Protein AF-A0A327ZGB9-F1 (afdb_monomer)

Solvent-accessible surface area (backbone atoms only — not comparable to full-atom values): 10366 Å² total; per-residue (Å²): 132,86,84,88,90,82,84,84,87,90,87,82,91,81,79,93,82,90,81,76,71,79,65,58,65,61,72,64,70,71,72,75,80,54,81,46,88,54,50,69,71,34,44,54,49,43,30,50,55,48,36,54,41,55,39,53,70,46,38,45,90,83,40,74,88,51,45,49,46,33,51,24,58,46,67,54,38,55,33,60,75,89,53,89,47,53,88,64,44,49,30,41,31,29,42,33,36,35,33,45,40,95,46,99,67,75,52,76,47,80,46,53,32,40,32,32,66,52,92,76,54,47,77,48,64,56,49,74,77,92,41,26,65,66,31,40,68,70,70,37,60,77,80,48,47,64,66,61,73,62,69,73,58,64,69,62,47,52,51,46,26,55,52,36,44,64,49,62,75,75,109

Mean predicted aligned error: 11.22 Å

Nearest PDB structures (foldseek):
  6w3g-assembly1_A  TM=4.105E-01  e=5.791E+00  synthetic construct
  3e99-assembly1_A  TM=4.217E-01  e=8.299E+00  Burkholderia mallei ATCC 23344
  8j1c-assembly1_B  TM=2.341E-01  e=7.816E+00  Pseudomonas veronii

Radius of gyration: 26.42 Å; Cα contac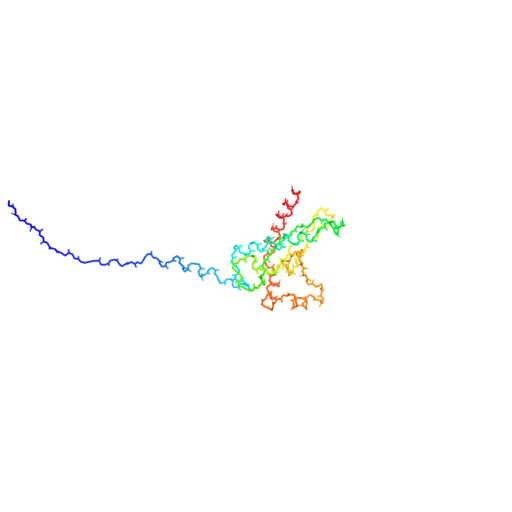ts (8 Å, |Δi|>4): 237; chains: 1; bounding box: 55×78×75 Å

Structure (mmCIF, N/CA/C/O backbone):
data_AF-A0A327ZGB9-F1
#
_entry.id   AF-A0A327ZGB9-F1
#
loop_
_atom_site.group_PDB
_atom_site.id
_atom_site.type_symbol
_atom_site.label_atom_id
_atom_site.label_alt_id
_atom_site.label_comp_id
_atom_site.label_asym_id
_atom_site.label_entity_id
_atom_site.label_seq_id
_atom_site.pdbx_PDB_ins_code
_atom_site.Cartn_x
_atom_site.Cartn_y
_atom_site.Cartn_z
_atom_site.occupancy
_atom_site.B_iso_or_equiv
_atom_site.auth_seq_id
_atom_site.auth_comp_id
_atom_site.auth_asym_id
_atom_site.auth_atom_id
_atom_site.pdbx_PDB_model_num
ATOM 1 N N . MET A 1 1 ? -26.006 64.802 57.596 1.00 39.91 1 MET A N 1
ATOM 2 C CA . MET A 1 1 ? -27.380 64.335 57.286 1.00 39.91 1 MET A CA 1
ATOM 3 C C . MET A 1 1 ? -27.403 64.030 55.789 1.00 39.91 1 MET A C 1
ATOM 5 O O . MET A 1 1 ? -26.919 64.863 55.043 1.00 39.91 1 MET A O 1
ATOM 9 N N . VAL A 1 2 ? -27.584 62.776 55.346 1.00 42.66 2 VAL A N 1
ATOM 10 C CA . VAL A 1 2 ? -28.893 62.148 55.013 1.00 42.66 2 VAL A CA 1
ATOM 11 C C . VAL A 1 2 ? -29.666 63.055 54.036 1.00 42.66 2 VAL A C 1
ATOM 13 O O . VAL A 1 2 ? -29.973 64.177 54.406 1.00 42.66 2 VAL A O 1
ATOM 16 N N . VAL A 1 3 ? -29.916 62.672 52.775 1.00 46.88 3 VAL A N 1
ATOM 17 C CA . VAL A 1 3 ? -30.801 61.557 52.360 1.00 46.88 3 VAL A CA 1
ATOM 18 C C . VAL A 1 3 ? -30.200 60.654 51.262 1.00 46.88 3 VAL A C 1
ATOM 20 O O . VAL A 1 3 ? -29.576 61.120 50.316 1.00 46.88 3 VAL A O 1
ATOM 23 N N . ARG A 1 4 ? -30.454 59.338 51.360 1.00 50.31 4 ARG A N 1
ATOM 24 C CA . ARG A 1 4 ? -30.204 58.342 50.299 1.00 50.31 4 ARG A CA 1
ATOM 25 C C . ARG A 1 4 ? -31.297 58.406 49.221 1.00 50.31 4 ARG A C 1
ATOM 27 O O . ARG A 1 4 ? -32.432 58.033 49.507 1.00 50.31 4 ARG A O 1
ATOM 34 N N . GLY A 1 5 ? -30.947 58.752 47.983 1.00 47.97 5 GLY A N 1
ATOM 35 C CA . GLY A 1 5 ? -31.789 58.503 46.806 1.00 47.97 5 GLY A CA 1
ATOM 36 C C . GLY A 1 5 ? -31.564 57.086 46.272 1.00 47.97 5 GLY A C 1
ATOM 37 O O . GLY A 1 5 ? -30.485 56.772 45.782 1.00 47.97 5 GLY A O 1
ATOM 38 N N . ARG A 1 6 ? -32.557 56.201 46.401 1.00 52.59 6 ARG A N 1
ATOM 39 C CA . ARG A 1 6 ? -32.478 54.784 46.008 1.00 52.59 6 ARG A CA 1
ATOM 40 C C . ARG A 1 6 ? -33.801 54.408 45.340 1.00 52.59 6 ARG A C 1
ATOM 42 O O . ARG A 1 6 ? -34.809 54.519 46.029 1.00 52.59 6 ARG A O 1
ATOM 49 N N . ARG A 1 7 ? -33.758 53.881 44.102 1.00 51.66 7 ARG A N 1
ATOM 50 C CA . ARG A 1 7 ? -34.586 52.777 43.538 1.00 51.66 7 ARG A CA 1
ATOM 51 C C . ARG A 1 7 ? -35.147 52.981 42.115 1.00 51.66 7 ARG A C 1
ATOM 53 O O . ARG A 1 7 ? -35.997 53.832 41.911 1.00 51.66 7 ARG A O 1
ATOM 60 N N . TRP A 1 8 ? -34.806 51.989 41.277 1.00 46.88 8 TRP A N 1
ATOM 61 C CA . TRP A 1 8 ? -35.598 51.386 40.184 1.00 46.88 8 TRP A CA 1
ATOM 62 C C . TRP A 1 8 ? -35.740 52.261 38.920 1.00 46.88 8 TRP A C 1
ATOM 64 O O . TRP A 1 8 ? -35.732 53.478 38.999 1.00 46.88 8 TRP A O 1
ATOM 74 N N . TRP A 1 9 ? -35.836 51.726 37.704 1.00 46.97 9 TRP A N 1
ATOM 75 C CA . TRP A 1 9 ? -35.915 50.327 37.241 1.00 46.97 9 TRP A CA 1
ATOM 76 C C . TRP A 1 9 ? -34.600 49.974 36.476 1.00 46.97 9 TRP A C 1
ATOM 78 O O . TRP A 1 9 ? -33.620 50.690 36.650 1.00 46.97 9 TRP A O 1
ATOM 88 N N . ALA A 1 10 ? -34.411 48.901 35.697 1.00 51.94 10 ALA A N 1
ATOM 89 C CA . ALA A 1 10 ? -35.298 47.827 35.240 1.00 51.94 10 ALA A CA 1
ATOM 90 C C . ALA A 1 10 ? -34.535 46.482 35.085 1.00 51.94 10 ALA A C 1
ATOM 92 O O . ALA A 1 10 ? -33.523 46.252 35.743 1.00 51.94 10 ALA A O 1
ATOM 93 N N . ALA A 1 11 ? -35.061 45.591 34.242 1.00 50.88 11 ALA A N 1
ATOM 94 C CA . ALA A 1 11 ? -34.594 44.250 33.910 1.00 50.88 11 ALA A CA 1
ATOM 95 C C . ALA A 1 11 ? -34.104 44.168 32.449 1.00 50.88 11 ALA A C 1
ATOM 97 O O . ALA A 1 11 ? -34.599 44.895 31.590 1.00 50.88 11 ALA A O 1
ATOM 98 N N . GLY A 1 12 ? -33.188 43.241 32.161 1.00 51.09 12 GLY A N 1
ATOM 99 C CA . GLY A 1 12 ? -32.707 42.954 30.807 1.00 51.09 12 GLY A CA 1
ATOM 100 C C . GLY A 1 12 ? -31.908 41.654 30.779 1.00 51.09 12 GLY A C 1
ATOM 101 O O . GLY A 1 12 ? -30.704 41.660 31.014 1.00 51.09 12 GLY A O 1
ATOM 102 N N . ALA A 1 13 ? -32.587 40.529 30.549 1.00 53.12 13 ALA A N 1
ATOM 103 C CA . ALA A 1 13 ? -31.937 39.226 30.451 1.00 53.12 13 ALA A CA 1
ATOM 104 C C . ALA A 1 13 ? -31.219 39.088 29.098 1.00 53.12 13 ALA A C 1
ATOM 106 O O . ALA A 1 13 ? -31.865 39.118 28.054 1.00 53.12 13 ALA A O 1
ATOM 107 N N . ALA A 1 14 ? -29.901 38.886 29.122 1.00 51.56 14 ALA A N 1
ATOM 108 C CA . ALA A 1 14 ? -29.126 38.448 27.963 1.00 51.56 14 ALA A CA 1
ATOM 109 C C . ALA A 1 14 ? -28.734 36.980 28.181 1.00 51.56 14 ALA A C 1
ATOM 111 O O . ALA A 1 14 ? -27.871 36.671 29.002 1.00 51.56 14 ALA A O 1
ATOM 112 N N . ALA A 1 15 ? -29.441 36.072 27.507 1.00 49.03 15 ALA A N 1
ATOM 113 C CA . ALA A 1 15 ? -29.266 34.635 27.677 1.00 49.03 15 ALA A CA 1
ATOM 114 C C . ALA A 1 15 ? -27.959 34.122 27.045 1.00 49.03 15 ALA A C 1
ATOM 116 O O . ALA A 1 15 ? -27.497 34.614 26.017 1.00 49.03 15 ALA A O 1
ATOM 117 N N . VAL A 1 16 ? -27.393 33.088 27.666 1.00 51.97 16 VAL A N 1
ATOM 118 C CA . VAL A 1 16 ? -26.163 32.405 27.247 1.00 51.97 16 VAL A CA 1
ATOM 119 C C . VAL A 1 16 ? -26.392 31.629 25.944 1.00 51.97 16 VAL A C 1
ATOM 121 O O . VAL A 1 16 ? -26.998 30.563 25.979 1.00 51.97 16 VAL A O 1
ATOM 124 N N . VAL A 1 17 ? -25.863 32.113 24.812 1.00 50.50 17 VAL A N 1
ATOM 125 C CA . VAL A 1 17 ? -25.741 31.329 23.560 1.00 50.50 17 VAL A CA 1
ATOM 126 C C . VAL A 1 17 ? -24.446 31.682 22.805 1.00 50.50 17 VAL A C 1
ATOM 128 O O . VAL A 1 17 ? -24.473 32.264 21.726 1.00 50.50 17 VAL A O 1
ATOM 131 N N . VAL A 1 18 ? -23.282 31.319 23.359 1.00 47.41 18 VAL A N 1
ATOM 132 C CA . VAL A 1 18 ? -21.981 31.390 22.650 1.00 47.41 18 VAL A CA 1
ATOM 133 C C . VAL A 1 18 ? -21.199 30.084 22.849 1.00 47.41 18 VAL A C 1
ATOM 135 O O . VAL A 1 18 ? -20.113 30.065 23.416 1.00 47.41 18 VAL A O 1
ATOM 138 N N . ALA A 1 19 ? -21.797 28.962 22.434 1.00 46.03 19 ALA A N 1
ATOM 139 C CA . ALA A 1 19 ? -21.162 27.634 22.487 1.00 46.03 19 ALA A CA 1
ATOM 140 C C . ALA A 1 19 ? -21.671 26.625 21.427 1.00 46.03 19 ALA A C 1
ATOM 142 O O . ALA A 1 19 ? -21.284 25.463 21.459 1.00 46.03 19 ALA A O 1
ATOM 143 N N . GLY A 1 20 ? -22.556 27.028 20.501 1.00 42.62 20 GLY A N 1
ATOM 144 C CA . GLY A 1 20 ? -23.307 26.081 19.654 1.00 42.62 20 GLY A CA 1
ATOM 145 C C . GLY A 1 20 ? -22.804 25.859 18.220 1.00 42.62 20 GLY A C 1
ATOM 146 O O . GLY A 1 20 ? -23.201 24.885 17.593 1.00 42.62 20 GLY A O 1
ATOM 147 N N . VAL A 1 21 ? -21.963 26.744 17.670 1.00 46.53 21 VAL A N 1
ATOM 148 C CA . VAL A 1 21 ? -21.708 26.778 16.209 1.00 46.53 21 VAL A CA 1
ATOM 149 C C . VAL A 1 21 ? -20.465 25.979 15.783 1.00 46.53 21 VAL A C 1
ATOM 151 O O . VAL A 1 21 ? -20.412 25.484 14.662 1.00 46.53 21 VAL A O 1
ATOM 154 N N . ALA A 1 22 ? -19.490 25.777 16.675 1.00 46.94 22 ALA A N 1
ATOM 155 C CA . ALA A 1 22 ? -18.226 25.110 16.331 1.00 46.94 22 ALA A CA 1
ATOM 156 C C . ALA A 1 22 ? -18.351 23.592 16.071 1.00 46.94 22 ALA A C 1
ATOM 158 O O . ALA A 1 22 ? -17.509 23.023 15.386 1.00 46.94 22 ALA A O 1
ATOM 159 N N . VAL A 1 23 ? -19.394 22.931 16.589 1.00 47.84 23 VAL A N 1
ATOM 160 C CA . VAL A 1 23 ? -19.543 21.463 16.497 1.00 47.84 23 VAL A CA 1
ATOM 161 C C . VAL A 1 23 ? -20.171 21.019 15.166 1.00 47.84 23 VAL A C 1
ATOM 163 O O . VAL A 1 23 ? -19.858 19.946 14.659 1.00 47.84 23 VAL A O 1
ATOM 166 N N . VAL A 1 24 ? -21.018 21.852 14.548 1.00 45.47 24 VAL A N 1
ATOM 167 C CA . VAL A 1 24 ? -21.760 21.478 13.325 1.00 45.47 24 VAL A CA 1
ATOM 168 C C . VAL A 1 24 ? -20.865 21.465 12.077 1.00 45.47 24 VAL A C 1
ATOM 170 O O . VAL A 1 24 ? -21.109 20.683 11.161 1.00 45.47 24 VAL A O 1
ATOM 173 N N . ALA A 1 25 ? -19.795 22.266 12.049 1.00 44.56 25 ALA A N 1
ATOM 174 C CA . ALA A 1 25 ? -18.859 22.304 10.921 1.00 44.56 25 ALA A CA 1
ATOM 175 C C . ALA A 1 25 ? -18.091 20.980 10.726 1.00 44.56 25 ALA A C 1
ATOM 177 O O . ALA A 1 25 ? -17.790 20.609 9.595 1.00 44.56 25 ALA A O 1
ATOM 178 N N . VAL A 1 26 ? -17.825 20.237 11.807 1.00 49.28 26 VAL A N 1
ATOM 179 C CA . VAL A 1 26 ? -17.123 18.941 11.745 1.00 49.28 26 VAL A CA 1
ATOM 180 C C . VAL A 1 26 ? -18.040 17.836 11.202 1.00 49.28 26 VAL A C 1
ATOM 182 O O . VAL A 1 26 ? -17.589 16.970 10.462 1.00 49.28 26 VAL A O 1
ATOM 185 N N . ALA A 1 27 ? -19.346 17.905 11.485 1.00 46.66 27 ALA A N 1
ATOM 186 C CA . ALA A 1 27 ? -20.337 16.903 11.074 1.00 46.66 27 ALA A CA 1
ATOM 187 C C . ALA A 1 27 ? -20.765 16.978 9.589 1.00 46.66 27 ALA A C 1
ATOM 189 O O . ALA A 1 27 ? -21.553 16.148 9.135 1.00 46.66 27 ALA A O 1
ATOM 190 N N . LEU A 1 28 ? -20.295 17.981 8.837 1.00 45.81 28 LEU A N 1
ATOM 191 C CA . LEU A 1 28 ? -20.573 18.129 7.401 1.00 45.81 28 LEU A CA 1
ATOM 192 C C . LEU A 1 28 ? -19.369 17.792 6.508 1.00 45.81 28 LEU A C 1
ATOM 194 O O . LEU A 1 28 ? -19.561 17.581 5.313 1.00 45.81 28 LEU A O 1
ATOM 198 N N . ALA A 1 29 ? -18.165 17.676 7.076 1.00 47.69 29 ALA A N 1
ATOM 199 C CA . ALA A 1 29 ? -16.982 17.174 6.371 1.00 47.69 29 ALA A CA 1
ATOM 200 C C . ALA A 1 29 ? -16.977 15.635 6.234 1.00 47.69 29 ALA A C 1
ATOM 202 O O . ALA A 1 29 ? -16.308 15.093 5.363 1.00 47.69 29 ALA A O 1
ATOM 203 N N . SER A 1 30 ? -17.765 14.929 7.049 1.00 48.81 30 SER A N 1
ATOM 204 C CA . SER A 1 30 ? -17.879 13.463 7.100 1.00 48.81 30 SER A CA 1
ATOM 205 C C . SER A 1 30 ? -18.937 12.875 6.147 1.00 48.81 30 SER A C 1
ATOM 207 O O . SER A 1 30 ? -19.514 11.828 6.417 1.00 48.81 30 SER A O 1
ATOM 209 N N . ARG A 1 31 ? -19.231 13.549 5.024 1.00 44.12 31 ARG A N 1
ATOM 210 C CA . ARG A 1 31 ? -20.157 13.050 3.980 1.00 44.12 31 ARG A CA 1
ATOM 211 C C . ARG A 1 31 ? -19.477 12.524 2.712 1.00 44.12 31 ARG A C 1
ATOM 213 O O . ARG A 1 31 ? -20.166 12.201 1.751 1.00 44.12 31 ARG A O 1
ATOM 220 N N . GLY A 1 32 ? -18.154 12.383 2.731 1.00 40.78 32 GLY A N 1
ATOM 221 C CA . GLY A 1 32 ? -17.425 11.507 1.814 1.00 40.78 32 GLY A CA 1
ATOM 222 C C . GLY A 1 32 ? -17.301 10.115 2.427 1.00 40.78 32 GLY A C 1
ATOM 223 O O . GL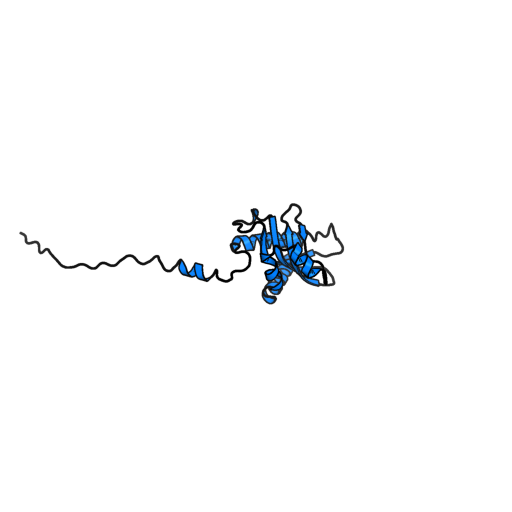Y A 1 32 ? -16.222 9.764 2.888 1.00 40.78 32 GLY A O 1
ATOM 224 N N . GLY A 1 33 ? -18.413 9.373 2.493 1.00 37.56 33 GLY A N 1
ATOM 225 C CA . GLY A 1 33 ? -18.486 8.037 3.098 1.00 37.56 33 GLY A CA 1
ATOM 226 C C . GLY A 1 33 ? -17.789 6.972 2.253 1.00 37.56 33 GLY A C 1
ATOM 227 O O . GLY A 1 33 ? -18.451 6.127 1.660 1.00 37.56 33 GLY A O 1
ATOM 228 N N . GLY A 1 34 ? -16.461 7.057 2.173 1.00 47.44 34 GLY A N 1
ATOM 229 C CA . GLY A 1 34 ? -15.604 5.987 1.676 1.00 47.44 34 GLY A CA 1
ATOM 230 C C . GLY A 1 34 ? -15.556 4.829 2.673 1.00 47.44 34 GLY A C 1
ATOM 231 O O . GLY A 1 34 ? -15.744 5.017 3.871 1.00 47.44 34 GLY A O 1
ATOM 232 N N . VAL A 1 35 ? -15.299 3.631 2.158 1.00 54.53 35 VAL A N 1
ATOM 233 C CA . VAL A 1 35 ? -15.705 2.345 2.753 1.00 54.53 35 VAL A CA 1
ATOM 234 C C . VAL A 1 35 ? -15.183 2.026 4.167 1.00 54.53 35 VAL A C 1
ATOM 236 O O . VAL A 1 35 ? -15.802 1.222 4.858 1.00 54.53 35 VAL A O 1
ATOM 239 N N . ASP A 1 36 ? -14.119 2.666 4.648 1.00 64.81 36 ASP A N 1
ATOM 240 C CA . ASP A 1 36 ? -13.828 2.705 6.086 1.00 64.81 36 ASP A CA 1
ATOM 241 C C . ASP A 1 36 ? -13.580 4.152 6.540 1.00 64.81 36 ASP A C 1
ATOM 243 O O . ASP A 1 36 ? -12.651 4.816 6.061 1.00 64.81 36 ASP A O 1
ATOM 247 N N . ASP A 1 37 ? -14.349 4.608 7.536 1.00 81.19 37 ASP A N 1
ATOM 248 C CA . ASP A 1 37 ? -14.224 5.899 8.244 1.00 81.19 37 ASP A CA 1
ATOM 249 C C . ASP A 1 37 ? -12.988 5.933 9.184 1.00 81.19 37 ASP A C 1
ATOM 251 O O . ASP A 1 37 ? -13.038 6.366 10.338 1.00 81.19 37 ASP A O 1
ATOM 255 N N . LEU A 1 38 ? -11.835 5.458 8.697 1.00 90.19 38 LEU A N 1
ATOM 256 C CA . LEU A 1 38 ? -10.571 5.485 9.435 1.00 90.19 38 LEU A CA 1
ATOM 257 C C . LEU A 1 38 ? -10.201 6.931 9.808 1.00 90.19 38 LEU A C 1
ATOM 259 O O . LEU A 1 38 ? -10.092 7.772 8.902 1.00 90.19 38 LEU A O 1
ATOM 263 N N . PRO A 1 39 ? -9.917 7.228 11.096 1.00 93.88 39 PRO A N 1
ATOM 264 C CA . PRO A 1 39 ? -9.441 8.542 11.508 1.00 93.88 39 PRO A CA 1
ATOM 265 C C . PRO A 1 39 ? -8.207 8.954 10.687 1.00 93.88 39 PRO A C 1
ATOM 267 O O . PRO A 1 39 ? -7.328 8.114 10.477 1.00 93.88 39 PRO A O 1
ATOM 270 N N . PRO A 1 40 ? -8.064 10.224 10.253 1.00 93.06 40 PRO A N 1
ATOM 271 C CA . PRO A 1 40 ? -6.995 10.621 9.329 1.00 93.06 40 PRO A CA 1
ATOM 272 C C . PRO A 1 40 ? -5.577 10.244 9.788 1.00 93.06 40 PRO A C 1
ATOM 274 O O . PRO A 1 40 ? -4.760 9.823 8.974 1.00 93.06 40 PRO A O 1
ATOM 277 N N . ALA A 1 41 ? -5.302 10.318 11.095 1.00 95.25 41 ALA A N 1
ATOM 278 C CA . ALA A 1 41 ? -4.027 9.892 11.675 1.00 95.25 41 ALA A CA 1
ATOM 279 C C . ALA A 1 41 ? -3.798 8.369 11.582 1.00 95.25 41 ALA A C 1
ATOM 281 O O . ALA A 1 41 ? -2.685 7.936 11.295 1.00 95.25 41 ALA A O 1
ATOM 282 N N . VAL A 1 42 ? -4.848 7.560 11.771 1.00 96.38 42 VAL A N 1
ATOM 283 C CA . VAL A 1 42 ? -4.792 6.097 11.608 1.00 96.38 42 VAL A CA 1
ATOM 284 C C . VAL A 1 42 ? -4.554 5.755 10.141 1.00 96.38 42 VAL A C 1
ATOM 286 O O . VAL A 1 42 ? -3.631 5.007 9.839 1.00 96.38 42 VAL A O 1
ATOM 289 N N . ARG A 1 43 ? -5.310 6.370 9.219 1.00 95.69 43 ARG A N 1
ATOM 290 C CA . ARG A 1 43 ? -5.140 6.171 7.771 1.00 95.69 43 ARG A CA 1
ATOM 291 C C . ARG A 1 43 ? -3.717 6.508 7.310 1.00 95.69 43 ARG A C 1
ATOM 293 O O . ARG A 1 43 ? -3.120 5.725 6.579 1.00 95.69 43 ARG A O 1
ATOM 300 N N . ALA A 1 44 ? -3.157 7.629 7.769 1.00 96.00 44 ALA A N 1
ATOM 301 C CA . ALA A 1 44 ? -1.786 8.030 7.448 1.00 96.00 44 ALA A CA 1
ATOM 302 C C . ALA A 1 44 ? -0.739 7.037 7.986 1.00 96.00 44 ALA A C 1
ATOM 304 O O . ALA A 1 44 ? 0.194 6.680 7.269 1.00 96.00 44 ALA A O 1
ATOM 305 N N . GLN A 1 45 ? -0.908 6.547 9.218 1.00 97.69 45 GLN A N 1
ATOM 306 C CA . GLN A 1 45 ? 0.007 5.564 9.800 1.00 97.69 45 GLN A CA 1
ATOM 307 C C . GLN A 1 45 ? -0.068 4.205 9.087 1.00 97.69 45 GLN A C 1
ATOM 309 O O . GLN A 1 45 ? 0.970 3.597 8.832 1.00 97.69 45 GLN A O 1
ATOM 314 N N . LEU A 1 46 ? -1.268 3.752 8.709 1.00 97.56 46 LEU A N 1
ATOM 315 C CA . LEU A 1 46 ? -1.452 2.522 7.932 1.00 97.56 46 LEU A CA 1
ATOM 316 C C . LEU A 1 46 ? -0.886 2.642 6.513 1.00 97.56 46 LEU A C 1
ATOM 318 O O . LEU A 1 46 ? -0.311 1.679 6.020 1.00 97.56 46 LEU A O 1
ATOM 322 N N . ALA A 1 47 ? -0.977 3.818 5.883 1.00 96.94 47 ALA A N 1
ATOM 323 C CA . ALA A 1 47 ? -0.336 4.079 4.595 1.00 96.94 47 ALA A CA 1
ATOM 324 C C . ALA A 1 47 ? 1.195 3.943 4.686 1.00 96.94 47 ALA A C 1
ATOM 326 O O . ALA A 1 47 ? 1.809 3.317 3.827 1.00 96.94 47 ALA A O 1
ATOM 327 N N . ILE A 1 48 ? 1.810 4.467 5.753 1.00 97.12 48 ILE A N 1
ATOM 328 C CA . ILE A 1 48 ? 3.247 4.298 6.018 1.00 97.12 48 ILE A CA 1
ATOM 329 C C . ILE A 1 48 ? 3.585 2.812 6.201 1.00 97.12 48 ILE A C 1
ATOM 331 O O . ILE A 1 48 ? 4.442 2.298 5.489 1.00 97.12 48 ILE A O 1
ATOM 335 N N . SER A 1 49 ? 2.882 2.106 7.092 1.00 97.19 49 SER A N 1
ATOM 336 C CA . SER A 1 49 ? 3.150 0.690 7.375 1.00 97.19 49 SER A CA 1
ATOM 337 C C . SER A 1 49 ? 2.940 -0.222 6.162 1.00 97.19 49 SER A C 1
ATOM 339 O O . SER A 1 49 ? 3.748 -1.120 5.939 1.00 97.19 49 SER A O 1
ATOM 341 N N . ALA A 1 50 ? 1.900 0.016 5.356 1.00 96.94 50 ALA A N 1
ATOM 342 C CA . ALA A 1 50 ? 1.660 -0.738 4.129 1.00 96.94 50 ALA A CA 1
ATOM 343 C C . ALA A 1 50 ? 2.748 -0.461 3.081 1.00 96.94 50 ALA A C 1
ATOM 345 O O . ALA A 1 50 ? 3.349 -1.401 2.575 1.00 96.94 50 ALA A O 1
ATOM 346 N N . ARG A 1 51 ? 3.076 0.811 2.810 1.00 96.75 51 ARG A N 1
ATOM 347 C CA . ARG A 1 51 ? 4.167 1.179 1.890 1.00 96.75 51 ARG A CA 1
ATOM 348 C C . ARG A 1 51 ? 5.495 0.546 2.301 1.00 96.75 51 ARG A C 1
ATOM 350 O O . ARG A 1 51 ? 6.182 -0.015 1.455 1.00 96.75 51 ARG A O 1
ATOM 357 N N . ASP A 1 52 ? 5.861 0.648 3.575 1.00 95.06 52 ASP A N 1
ATOM 358 C CA . ASP A 1 52 ? 7.145 0.149 4.070 1.00 95.06 52 ASP A CA 1
ATOM 359 C C . ASP A 1 52 ? 7.207 -1.392 4.006 1.00 95.06 52 ASP A C 1
ATOM 361 O O . ASP A 1 52 ? 8.273 -1.951 3.753 1.00 95.06 52 ASP A O 1
ATOM 365 N N . ALA A 1 53 ? 6.065 -2.079 4.139 1.00 94.06 53 ALA A N 1
ATOM 366 C CA . ALA A 1 53 ? 5.947 -3.513 3.881 1.00 94.06 53 ALA A CA 1
ATOM 367 C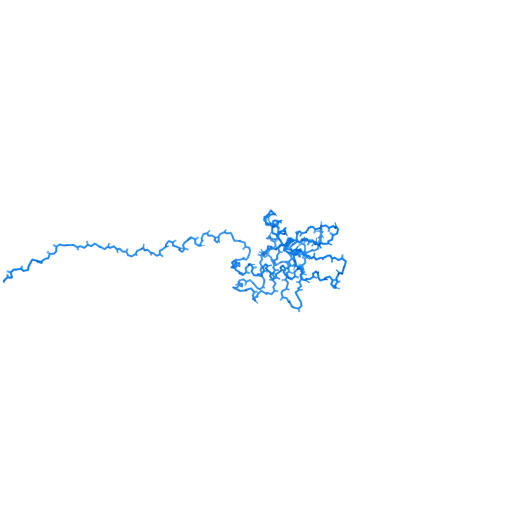 C . ALA A 1 53 ? 6.110 -3.875 2.392 1.00 94.06 53 ALA A C 1
ATOM 369 O O . ALA A 1 53 ? 6.810 -4.838 2.087 1.00 94.06 53 ALA A O 1
ATOM 370 N N . LEU A 1 54 ? 5.520 -3.106 1.467 1.00 93.62 54 LEU A N 1
ATOM 371 C CA . LEU A 1 54 ? 5.673 -3.323 0.020 1.00 93.62 54 LEU A CA 1
ATOM 372 C C . LEU A 1 54 ? 7.119 -3.080 -0.436 1.00 93.62 54 LEU A C 1
ATOM 374 O O . LEU A 1 54 ? 7.758 -3.965 -1.001 1.00 93.62 54 LEU A O 1
ATOM 378 N N . GLU A 1 55 ? 7.681 -1.918 -0.092 1.00 92.81 55 GLU A N 1
ATOM 379 C CA . GLU A 1 55 ? 9.067 -1.565 -0.420 1.00 92.81 55 GLU A CA 1
ATOM 380 C C . GLU A 1 55 ? 10.107 -2.464 0.275 1.00 92.81 55 GLU A C 1
ATOM 382 O O . GLU A 1 55 ? 11.241 -2.556 -0.200 1.00 92.81 55 GLU A O 1
ATOM 387 N N . GLY A 1 56 ? 9.744 -3.095 1.400 1.00 88.69 56 GLY A N 1
ATOM 388 C CA . GLY A 1 56 ? 10.574 -4.050 2.139 1.00 88.69 56 GLY A CA 1
ATOM 389 C C . GLY A 1 56 ? 10.455 -5.499 1.653 1.00 88.69 56 GLY A C 1
ATOM 390 O O . GLY A 1 56 ? 11.430 -6.241 1.723 1.00 88.69 56 GLY A O 1
ATOM 391 N N . GLY A 1 57 ? 9.296 -5.903 1.119 1.00 76.88 57 GLY A N 1
ATOM 392 C CA . GLY A 1 57 ? 9.100 -7.215 0.490 1.00 76.88 57 GLY A CA 1
ATOM 393 C C . GLY A 1 57 ? 9.900 -7.381 -0.807 1.00 76.88 57 GLY A C 1
ATOM 394 O O . GLY A 1 57 ? 10.292 -8.492 -1.165 1.00 76.88 57 GLY A O 1
ATOM 395 N N . ALA A 1 58 ? 10.221 -6.266 -1.465 1.00 61.59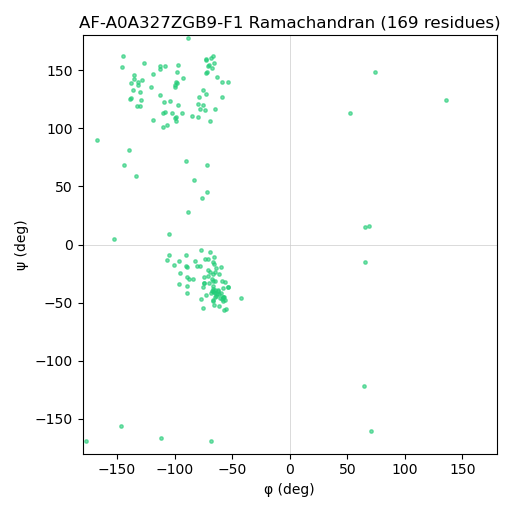 58 ALA A N 1
ATOM 396 C CA . ALA A 1 58 ? 11.144 -6.159 -2.591 1.00 61.59 58 ALA A CA 1
ATOM 397 C C . ALA A 1 58 ? 12.636 -6.240 -2.178 1.00 61.59 58 ALA A C 1
ATOM 399 O O . ALA A 1 58 ? 13.469 -5.488 -2.686 1.00 61.59 58 ALA A O 1
ATOM 400 N N . ASP A 1 59 ? 12.985 -7.123 -1.237 1.00 57.78 59 ASP A N 1
ATOM 401 C CA . ASP A 1 59 ? 14.356 -7.276 -0.738 1.00 57.78 59 ASP A CA 1
ATOM 402 C C . ASP A 1 59 ? 15.301 -7.790 -1.851 1.00 57.78 59 ASP A C 1
ATOM 404 O O . ASP A 1 59 ? 15.142 -8.930 -2.313 1.00 57.78 59 ASP A O 1
ATOM 408 N N . PRO A 1 60 ? 16.326 -7.013 -2.264 1.00 53.00 60 PRO A N 1
ATOM 409 C CA . PRO A 1 60 ? 17.277 -7.436 -3.290 1.00 53.00 60 PRO A CA 1
ATOM 410 C C . PRO A 1 60 ? 18.149 -8.629 -2.860 1.00 53.00 60 PRO A C 1
ATOM 412 O O . PRO A 1 60 ? 18.813 -9.226 -3.700 1.00 53.00 60 PRO A O 1
ATOM 415 N N . VAL A 1 61 ? 18.153 -9.038 -1.585 1.00 53.53 61 VAL A N 1
ATOM 416 C CA . VAL A 1 61 ? 18.756 -10.320 -1.173 1.00 53.53 61 VAL A CA 1
ATOM 417 C C . VAL A 1 61 ? 17.932 -11.511 -1.682 1.00 53.53 61 VAL A C 1
ATOM 419 O O . VAL A 1 61 ? 18.498 -12.552 -2.014 1.00 53.53 61 VAL A O 1
ATOM 422 N N . GLN A 1 62 ? 16.607 -11.365 -1.770 1.00 49.00 62 GLN A N 1
ATOM 423 C CA . GLN A 1 62 ? 15.692 -12.413 -2.237 1.00 49.00 62 GLN A CA 1
ATOM 424 C C . GLN A 1 62 ? 15.470 -12.373 -3.753 1.00 49.00 62 GLN A C 1
ATOM 426 O O . GLN A 1 62 ? 15.221 -13.419 -4.356 1.00 49.00 62 GLN A O 1
ATOM 431 N N . ARG A 1 63 ? 15.584 -11.193 -4.376 1.00 58.25 63 ARG A N 1
ATOM 432 C CA . ARG A 1 63 ? 15.558 -11.015 -5.836 1.00 58.25 63 ARG A CA 1
ATOM 433 C C . ARG A 1 63 ? 16.606 -9.980 -6.289 1.00 58.25 63 ARG A C 1
ATOM 435 O O . ARG A 1 63 ? 16.261 -8.821 -6.498 1.00 58.25 63 ARG A O 1
ATOM 442 N N . PRO A 1 64 ? 17.889 -10.363 -6.429 1.00 58.34 64 PRO A N 1
ATOM 443 C CA . PRO A 1 64 ? 18.979 -9.434 -6.764 1.00 58.34 64 PRO A CA 1
ATOM 444 C C . PRO A 1 64 ? 18.921 -8.875 -8.196 1.00 58.34 64 PRO A C 1
ATOM 446 O O . PRO A 1 64 ? 19.741 -8.037 -8.565 1.00 58.34 64 PRO A O 1
ATOM 449 N N . ASP A 1 65 ? 17.993 -9.372 -9.010 1.00 58.91 65 ASP A N 1
ATOM 450 C CA . ASP A 1 65 ? 17.708 -8.969 -10.384 1.00 58.91 65 ASP A CA 1
ATOM 451 C C . ASP A 1 65 ? 16.678 -7.830 -10.499 1.00 58.91 65 ASP A C 1
ATOM 453 O O . ASP A 1 65 ? 16.657 -7.142 -11.521 1.00 58.91 65 ASP A O 1
ATOM 457 N N . VAL A 1 66 ? 15.867 -7.582 -9.463 1.00 64.62 66 VAL A N 1
ATOM 458 C CA . VAL A 1 66 ? 15.031 -6.373 -9.376 1.00 64.62 66 VAL A CA 1
ATOM 459 C C . VAL A 1 66 ? 15.703 -5.311 -8.510 1.00 64.62 66 VAL A C 1
ATOM 461 O O . VAL A 1 66 ? 16.314 -5.597 -7.482 1.00 64.62 66 VAL A O 1
ATOM 464 N N . GLY A 1 67 ? 15.602 -4.059 -8.961 1.00 71.56 67 GLY A N 1
ATOM 465 C CA . GLY A 1 67 ? 16.111 -2.900 -8.232 1.00 71.56 67 GLY A CA 1
ATOM 466 C C . GLY A 1 67 ? 15.317 -2.619 -6.956 1.00 71.56 67 GLY A C 1
ATOM 467 O O . GLY A 1 67 ? 14.468 -3.397 -6.528 1.00 71.56 67 GLY A O 1
ATOM 468 N N . ARG A 1 68 ? 15.556 -1.464 -6.337 1.00 86.88 68 ARG A N 1
ATOM 469 C CA . ARG A 1 68 ? 14.757 -1.060 -5.170 1.00 86.88 68 ARG A CA 1
ATOM 470 C C . ARG A 1 68 ? 13.355 -0.668 -5.634 1.00 86.88 68 ARG A C 1
ATOM 472 O O . ARG A 1 68 ? 13.200 -0.116 -6.720 1.00 86.88 68 ARG A O 1
ATOM 479 N N . GLN A 1 69 ? 12.340 -0.887 -4.805 1.00 90.06 69 GLN A N 1
ATOM 480 C CA . GLN A 1 69 ? 10.995 -0.375 -5.070 1.00 90.06 69 GLN A CA 1
ATOM 481 C C . GLN A 1 69 ? 10.744 0.937 -4.306 1.00 90.06 69 GLN A C 1
ATOM 483 O O . GLN A 1 69 ? 11.289 1.163 -3.213 1.00 90.06 69 GLN A O 1
ATOM 488 N N . ALA A 1 70 ? 9.927 1.800 -4.905 1.00 93.62 70 ALA A N 1
ATOM 489 C CA . ALA A 1 70 ? 9.348 2.997 -4.309 1.00 93.62 70 ALA A CA 1
ATOM 490 C C . ALA A 1 70 ? 7.835 2.982 -4.571 1.00 93.62 70 ALA A C 1
ATOM 492 O O . ALA A 1 70 ? 7.428 2.763 -5.711 1.00 93.62 70 ALA A O 1
ATOM 493 N N . CYS A 1 71 ? 7.014 3.206 -3.543 1.00 95.94 71 CYS A N 1
ATOM 494 C CA . CYS A 1 71 ? 5.557 3.102 -3.643 1.00 95.94 71 CYS A CA 1
ATOM 495 C C . CYS A 1 71 ? 4.838 4.315 -3.032 1.00 95.94 71 CYS A C 1
ATOM 497 O O . CYS A 1 71 ? 5.151 4.766 -1.929 1.00 95.94 71 CYS A O 1
ATOM 499 N N . ALA A 1 72 ? 3.810 4.805 -3.720 1.00 96.12 72 ALA A N 1
ATOM 500 C CA . ALA A 1 72 ? 2.742 5.608 -3.138 1.00 96.12 72 ALA A CA 1
ATOM 501 C C . ALA A 1 72 ? 1.536 4.698 -2.875 1.00 96.12 72 ALA A C 1
ATOM 503 O O . ALA A 1 72 ? 1.227 3.838 -3.692 1.00 96.12 72 ALA A O 1
ATOM 504 N N . VAL A 1 73 ? 0.848 4.865 -1.743 1.00 96.00 73 VAL A N 1
ATOM 505 C CA . VAL A 1 73 ? -0.308 4.019 -1.397 1.00 96.00 73 VAL A CA 1
ATOM 506 C C . VAL A 1 73 ? -1.505 4.853 -0.953 1.00 96.00 73 VAL A C 1
ATOM 508 O O . VAL A 1 73 ? -1.366 5.826 -0.206 1.00 96.00 73 VAL A O 1
ATOM 511 N N . ARG A 1 74 ? -2.693 4.439 -1.390 1.00 95.19 74 ARG A N 1
ATOM 512 C CA . ARG A 1 74 ? -3.995 4.968 -0.978 1.00 95.19 74 ARG A CA 1
ATOM 513 C C . ARG A 1 74 ? -4.699 3.899 -0.147 1.00 95.19 74 ARG A C 1
ATOM 515 O O . ARG A 1 74 ? -5.051 2.847 -0.665 1.00 95.19 74 ARG A O 1
ATOM 522 N N . VAL A 1 75 ? -4.902 4.146 1.147 1.00 96.00 75 VAL A N 1
ATOM 523 C CA . VAL A 1 75 ? -5.610 3.196 2.027 1.00 96.00 75 VAL A CA 1
ATOM 524 C C . VAL A 1 75 ? -7.104 3.215 1.712 1.00 96.00 75 VAL A C 1
ATOM 526 O O . VAL A 1 75 ? -7.774 4.229 1.947 1.00 96.00 75 VAL A O 1
ATOM 529 N N . LEU A 1 76 ? -7.600 2.077 1.227 1.00 95.44 76 LEU A N 1
ATOM 530 C CA . LEU A 1 76 ? -9.012 1.799 0.978 1.00 95.44 76 LEU A CA 1
ATOM 531 C C . LEU A 1 76 ? -9.724 1.502 2.305 1.00 95.44 76 LEU A C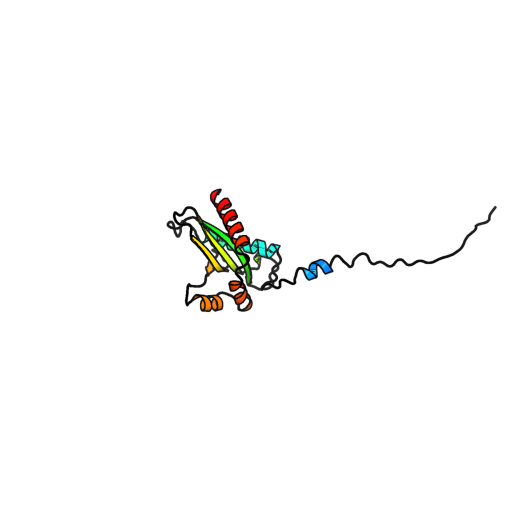 1
ATOM 533 O O . LEU A 1 76 ? -10.754 2.104 2.601 1.00 95.44 76 LEU A O 1
ATOM 537 N N . GLY A 1 77 ? -9.119 0.640 3.131 1.00 96.00 77 GLY A N 1
ATOM 538 C CA . GLY A 1 77 ? -9.682 0.200 4.405 1.00 96.00 77 GLY A CA 1
ATOM 539 C C . GLY A 1 77 ? -8.765 -0.725 5.210 1.00 96.00 77 GLY A C 1
ATOM 540 O O . GLY A 1 77 ? -7.583 -0.874 4.888 1.00 96.00 77 GLY A O 1
ATOM 541 N N . ALA A 1 78 ? -9.297 -1.346 6.265 1.00 97.62 78 ALA A N 1
ATOM 542 C CA . ALA A 1 78 ? -8.539 -2.232 7.158 1.00 97.62 78 ALA A CA 1
ATOM 543 C C . ALA A 1 78 ? -9.364 -3.419 7.698 1.00 97.62 78 ALA A C 1
ATOM 545 O O . ALA A 1 78 ? -10.594 -3.403 7.682 1.00 97.62 78 ALA A O 1
ATOM 546 N N . ASP A 1 79 ? -8.684 -4.451 8.200 1.00 96.75 79 ASP A N 1
ATOM 547 C CA . ASP A 1 79 ? -9.267 -5.483 9.068 1.00 96.75 79 ASP A CA 1
ATOM 548 C C . ASP A 1 79 ? -8.541 -5.508 10.429 1.00 96.75 79 ASP A C 1
ATOM 550 O O . ASP A 1 79 ? -7.305 -5.505 10.442 1.00 96.75 79 ASP A O 1
ATOM 554 N N . PRO A 1 80 ? -9.258 -5.585 11.568 1.00 95.62 80 PRO A N 1
ATOM 555 C CA . PRO A 1 80 ? -10.715 -5.501 11.690 1.00 95.62 80 PRO A CA 1
ATOM 556 C C . PRO A 1 80 ? -11.258 -4.107 11.332 1.00 95.62 80 PRO A C 1
ATOM 558 O O . PRO A 1 80 ? -10.525 -3.121 11.293 1.00 95.62 80 PRO A O 1
ATOM 561 N N . GLU A 1 81 ? -12.560 -4.034 11.068 1.00 93.00 81 GLU A N 1
ATOM 562 C CA . GLU A 1 81 ? -13.276 -2.771 10.853 1.00 93.00 81 GLU A CA 1
ATOM 563 C C . GLU A 1 81 ? -13.307 -1.904 12.124 1.00 93.00 81 GLU A C 1
ATOM 565 O O . GLU A 1 81 ? -13.224 -2.405 13.249 1.00 93.00 81 GLU A O 1
ATOM 570 N N . GLY A 1 82 ? -13.474 -0.589 11.954 1.00 90.06 82 GLY A N 1
ATOM 571 C CA . GLY A 1 82 ? -13.718 0.339 13.068 1.00 90.06 82 GLY A CA 1
ATOM 572 C C . GLY A 1 82 ? -12.536 0.561 14.021 1.00 90.06 82 GLY A C 1
ATOM 573 O O . GLY A 1 82 ? -12.731 1.077 15.124 1.00 90.06 82 GLY A O 1
ATOM 574 N N . ILE A 1 83 ? -11.317 0.187 13.621 1.00 95.00 83 ILE A N 1
ATOM 575 C CA . ILE A 1 83 ? -10.103 0.415 14.412 1.00 95.00 83 ILE A CA 1
ATOM 576 C C . ILE A 1 83 ? -9.867 1.900 14.700 1.00 95.00 83 ILE A C 1
ATOM 578 O O . ILE A 1 83 ? -10.036 2.779 13.854 1.00 95.00 83 ILE A O 1
ATOM 582 N N . THR A 1 84 ? -9.433 2.174 15.927 1.00 95.06 84 THR A N 1
ATOM 583 C CA . THR A 1 84 ? -9.163 3.531 16.430 1.00 95.06 84 THR A CA 1
ATOM 584 C C . THR A 1 84 ? -7.670 3.844 16.512 1.00 95.06 84 THR A C 1
ATOM 586 O O . THR A 1 84 ? -7.297 5.002 16.704 1.00 95.06 84 THR A O 1
ATOM 589 N N . SER A 1 85 ? -6.812 2.840 16.317 1.00 96.94 85 SER A N 1
ATOM 590 C CA . SER A 1 85 ? -5.358 2.973 16.252 1.00 96.94 85 SER A CA 1
ATOM 591 C C . SER A 1 85 ? -4.758 1.977 15.249 1.00 96.94 85 SER A C 1
ATOM 593 O O . SER A 1 85 ? -5.349 0.941 14.953 1.00 96.94 85 SER A O 1
ATOM 595 N N . ALA A 1 86 ? -3.601 2.311 14.669 1.00 96.62 86 ALA A N 1
ATOM 596 C CA . ALA A 1 86 ? -3.017 1.536 13.568 1.00 96.62 86 ALA A CA 1
ATOM 597 C C . ALA A 1 86 ? -2.469 0.161 14.003 1.00 96.62 86 ALA A C 1
ATOM 599 O O . ALA A 1 86 ? -2.471 -0.773 13.211 1.00 96.62 86 ALA A O 1
ATOM 600 N N . ASP A 1 87 ? -2.065 0.017 15.266 1.00 97.06 87 ASP A N 1
ATOM 601 C CA . ASP A 1 87 ? -1.616 -1.238 15.888 1.00 97.06 87 ASP A CA 1
ATOM 602 C C . ASP A 1 87 ? -2.725 -2.297 16.024 1.00 97.06 87 ASP A C 1
ATOM 604 O O . ASP A 1 87 ? -2.435 -3.470 16.243 1.00 97.06 87 ASP A O 1
ATOM 608 N N . GLN A 1 88 ? -3.992 -1.901 15.872 1.00 97.31 88 GLN A N 1
ATOM 609 C CA . GLN A 1 88 ? -5.125 -2.828 15.855 1.00 97.31 88 GLN A CA 1
ATOM 610 C C . GLN A 1 88 ? -5.304 -3.510 14.489 1.00 97.31 88 GLN A C 1
ATOM 612 O O . GLN A 1 88 ? -5.990 -4.530 14.417 1.00 97.31 88 GLN A O 1
ATOM 617 N N . ALA A 1 89 ? -4.719 -2.966 13.413 1.00 97.81 89 ALA A N 1
ATOM 618 C CA . ALA A 1 89 ? -4.858 -3.509 12.066 1.00 97.81 89 ALA A CA 1
ATOM 619 C C . ALA A 1 89 ? -4.059 -4.810 11.894 1.00 97.81 89 ALA A C 1
ATOM 621 O O . ALA A 1 89 ? -2.859 -4.869 12.151 1.00 97.81 89 ALA A O 1
ATOM 622 N N . ARG A 1 90 ? -4.728 -5.844 11.386 1.00 98.06 90 ARG A N 1
ATOM 623 C CA . ARG A 1 90 ? -4.131 -7.115 10.947 1.00 98.06 90 ARG A CA 1
ATOM 624 C C . ARG A 1 90 ? -3.870 -7.125 9.446 1.00 98.06 90 ARG A C 1
ATOM 626 O O . ARG A 1 90 ? -2.881 -7.704 9.004 1.00 98.06 90 ARG A O 1
ATOM 633 N N . THR A 1 91 ? -4.735 -6.460 8.683 1.00 98.38 91 THR A N 1
ATOM 634 C CA . THR A 1 91 ? -4.611 -6.296 7.232 1.00 98.38 91 THR A CA 1
ATOM 635 C C . THR A 1 91 ? -4.972 -4.866 6.855 1.00 98.38 91 THR A C 1
ATOM 637 O O . THR A 1 91 ? -5.936 -4.309 7.381 1.00 98.38 91 THR A O 1
ATOM 640 N N . VAL A 1 92 ? -4.215 -4.277 5.933 1.00 98.06 92 VAL A N 1
ATOM 641 C CA . VAL A 1 92 ? -4.519 -2.991 5.299 1.00 98.06 92 VAL A CA 1
ATOM 642 C C . VAL A 1 92 ? -4.818 -3.253 3.834 1.00 98.06 92 VAL A C 1
ATOM 644 O O . VAL A 1 92 ? -4.028 -3.896 3.148 1.00 98.06 92 VAL A O 1
ATOM 647 N N . TYR A 1 93 ? -5.947 -2.749 3.357 1.00 97.50 93 TYR A N 1
ATOM 648 C CA . TYR A 1 93 ? -6.325 -2.822 1.953 1.00 97.50 93 TYR A CA 1
ATOM 649 C C . TYR A 1 93 ? -5.938 -1.502 1.297 1.00 97.50 93 TYR A C 1
ATOM 651 O O . TYR A 1 93 ? -6.387 -0.433 1.729 1.00 97.50 93 TYR A O 1
ATOM 659 N N . VAL A 1 94 ? -5.073 -1.565 0.292 1.00 97.12 94 VAL A N 1
ATOM 660 C CA . VAL A 1 94 ? -4.503 -0.395 -0.379 1.00 97.12 94 VAL A CA 1
ATOM 661 C C . VAL A 1 94 ? -4.702 -0.4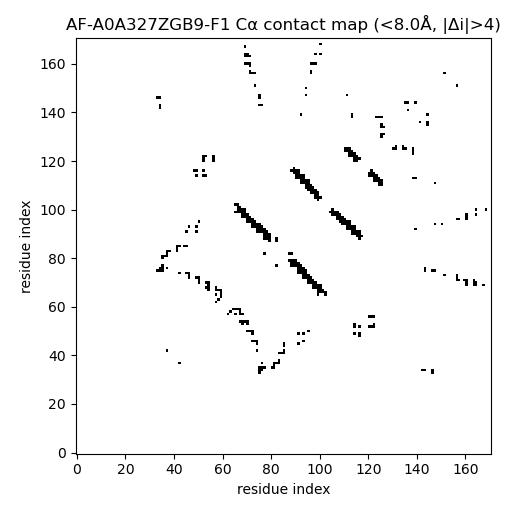69 -1.883 1.00 97.12 94 VAL A C 1
ATOM 663 O O . VAL A 1 94 ? -4.833 -1.542 -2.455 1.00 97.12 94 VAL A O 1
ATOM 666 N N . ASP A 1 95 ? -4.684 0.691 -2.516 1.00 95.50 95 ASP A N 1
ATOM 667 C CA . ASP A 1 95 ? -4.364 0.860 -3.927 1.00 95.50 95 ASP A CA 1
ATOM 668 C C . ASP A 1 95 ? -2.921 1.382 -3.995 1.00 95.50 95 ASP A C 1
ATOM 670 O O . ASP A 1 95 ? -2.611 2.450 -3.449 1.00 95.50 95 ASP A O 1
ATOM 674 N N . ALA A 1 9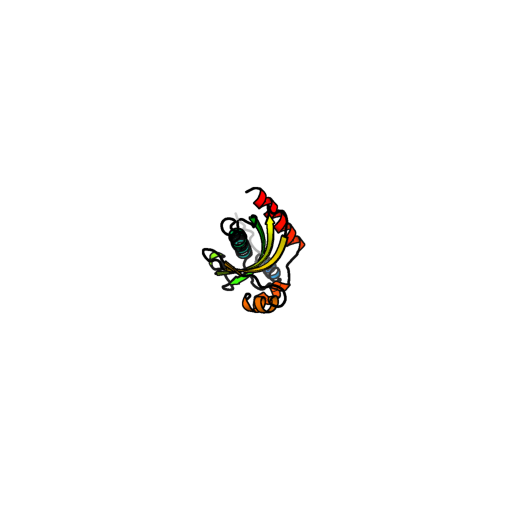6 ? -2.021 0.561 -4.537 1.00 95.44 96 ALA A N 1
ATOM 675 C CA . ALA A 1 96 ? -0.579 0.749 -4.497 1.00 95.44 96 ALA A CA 1
ATOM 676 C C . ALA A 1 96 ? -0.040 1.117 -5.881 1.00 95.44 96 ALA A C 1
ATOM 678 O O . ALA A 1 96 ? -0.201 0.386 -6.855 1.00 95.44 96 ALA A O 1
ATOM 679 N N . TRP A 1 97 ? 0.626 2.265 -5.944 1.00 95.00 97 TRP A N 1
ATOM 680 C CA . TRP A 1 97 ? 1.254 2.820 -7.134 1.00 95.00 97 TRP A CA 1
ATOM 681 C C . TRP A 1 97 ? 2.759 2.727 -6.937 1.00 95.00 97 TRP A C 1
ATOM 683 O O . TRP A 1 97 ? 3.341 3.514 -6.190 1.00 95.00 97 TRP A O 1
ATOM 693 N N . CYS A 1 98 ? 3.385 1.732 -7.555 1.00 93.69 98 CYS A N 1
ATOM 694 C CA . CYS A 1 98 ? 4.786 1.403 -7.322 1.00 93.69 98 CYS A CA 1
ATOM 695 C C . CYS A 1 98 ? 5.623 1.533 -8.593 1.00 93.69 98 CYS A C 1
ATOM 697 O O . CYS A 1 98 ? 5.167 1.211 -9.689 1.00 93.69 98 CYS A O 1
ATOM 699 N N . ALA A 1 99 ? 6.880 1.939 -8.416 1.00 92.19 99 ALA A N 1
ATOM 700 C CA . ALA A 1 99 ? 7.900 1.953 -9.452 1.00 92.19 99 ALA A CA 1
ATOM 701 C C . ALA A 1 99 ? 9.167 1.234 -8.981 1.00 92.19 99 ALA A C 1
ATOM 703 O O . ALA A 1 99 ? 9.611 1.389 -7.836 1.00 92.19 99 ALA A O 1
ATOM 704 N N . TRP A 1 100 ? 9.785 0.493 -9.896 1.00 89.50 100 TRP A N 1
ATOM 705 C CA . TRP A 1 100 ? 11.150 0.004 -9.723 1.00 89.50 100 TRP A CA 1
ATOM 706 C C . TRP A 1 100 ? 12.137 1.134 -10.025 1.00 89.50 100 TRP A C 1
ATOM 708 O O . TRP A 1 100 ? 12.062 1.785 -11.069 1.00 89.50 100 TRP A O 1
ATOM 718 N N . ILE A 1 101 ? 13.049 1.388 -9.089 1.00 86.69 101 ILE A N 1
ATOM 719 C CA . ILE A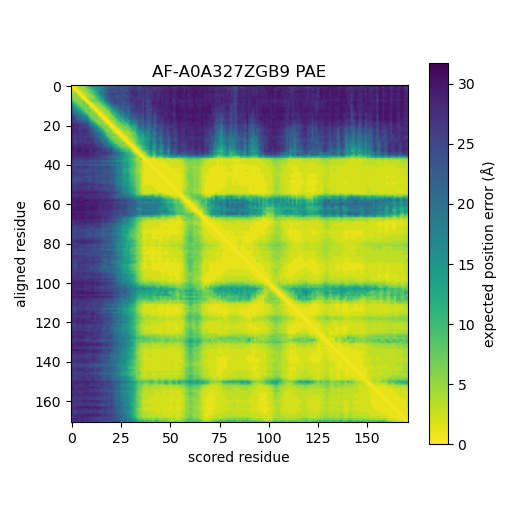 1 101 ? 14.125 2.367 -9.223 1.00 86.69 101 ILE A CA 1
ATOM 720 C C . ILE A 1 101 ? 15.466 1.654 -9.381 1.00 86.69 101 ILE A C 1
ATOM 722 O O . ILE A 1 101 ? 15.664 0.529 -8.923 1.00 86.69 101 ILE A O 1
ATOM 726 N N . ASP A 1 102 ? 16.399 2.345 -10.031 1.00 81.38 102 ASP A N 1
ATOM 727 C CA . ASP A 1 102 ? 17.748 1.860 -10.339 1.00 81.38 102 ASP A CA 1
ATOM 728 C C . ASP A 1 102 ? 17.775 0.660 -11.323 1.00 81.38 102 ASP A C 1
ATOM 730 O O . ASP A 1 102 ? 18.809 0.024 -11.510 1.00 81.38 102 ASP A O 1
ATOM 734 N N . THR A 1 103 ? 16.656 0.404 -12.015 1.00 78.00 103 THR A N 1
ATOM 735 C CA . THR A 1 103 ? 16.519 -0.511 -13.162 1.00 78.00 103 THR A CA 1
ATOM 736 C C . THR A 1 103 ? 16.594 0.245 -14.498 1.00 78.00 103 THR A C 1
ATOM 738 O O . THR A 1 103 ? 16.257 1.427 -14.576 1.00 78.00 103 THR A O 1
ATOM 741 N N . GLU A 1 104 ? 17.001 -0.431 -15.583 1.00 65.56 104 GLU A N 1
ATOM 742 C CA . GLU A 1 104 ? 17.008 0.166 -16.937 1.00 65.56 104 GLU A CA 1
ATOM 743 C C . GLU A 1 104 ? 15.592 0.462 -17.461 1.00 65.56 104 GLU A C 1
ATOM 745 O O . GLU A 1 104 ? 15.384 1.420 -18.205 1.00 65.56 104 GLU A O 1
ATOM 750 N N . VAL A 1 105 ? 14.614 -0.349 -17.049 1.00 68.31 105 VAL A N 1
ATOM 751 C CA . VAL A 1 105 ? 13.196 -0.188 -17.380 1.00 68.31 105 VAL A CA 1
ATOM 752 C C . VAL A 1 105 ? 12.457 0.273 -16.128 1.00 68.31 105 VAL A C 1
ATOM 754 O O . VAL A 1 105 ? 12.358 -0.470 -15.150 1.00 68.31 105 VAL A O 1
ATOM 757 N N . GLN A 1 106 ? 11.943 1.502 -16.165 1.00 67.00 106 GLN A N 1
ATOM 758 C CA . GLN A 1 106 ? 10.980 1.988 -15.180 1.00 67.00 106 GLN A CA 1
ATOM 759 C C . GLN A 1 106 ? 9.604 1.444 -15.568 1.00 67.00 106 GLN A C 1
ATOM 761 O O . GLN A 1 106 ? 9.036 1.847 -16.582 1.00 67.00 106 GLN A O 1
ATOM 766 N N . THR A 1 107 ? 9.104 0.508 -14.768 1.00 73.31 107 THR A N 1
ATOM 767 C CA . THR A 1 107 ? 7.725 0.022 -14.843 1.00 73.31 107 THR A CA 1
ATOM 768 C C . THR A 1 107 ? 6.959 0.633 -13.684 1.00 73.31 107 THR A C 1
ATOM 770 O O . THR A 1 107 ? 7.358 0.451 -12.533 1.00 73.31 107 THR A O 1
ATOM 773 N N . GLU A 1 108 ? 5.877 1.334 -14.000 1.00 80.44 108 GLU A N 1
ATOM 774 C CA . GLU A 1 108 ? 4.893 1.823 -13.038 1.00 80.44 108 GLU A CA 1
ATOM 775 C C . GLU A 1 108 ? 3.689 0.879 -13.046 1.00 80.44 108 GLU A C 1
ATOM 777 O O . GLU A 1 108 ? 3.240 0.441 -14.108 1.00 80.44 108 GLU A O 1
ATOM 782 N N . SER A 1 109 ? 3.173 0.548 -11.865 1.00 81.81 109 SER A N 1
ATOM 783 C CA . SER A 1 109 ? 1.989 -0.296 -11.710 1.00 81.81 109 SER A CA 1
ATOM 784 C C . SER A 1 109 ? 1.079 0.263 -10.624 1.00 81.81 109 SER A C 1
ATOM 786 O O . SER A 1 109 ? 1.536 0.453 -9.496 1.00 81.81 109 SER A O 1
ATOM 788 N N . ALA A 1 110 ? -0.193 0.478 -10.963 1.00 87.50 110 ALA A N 1
ATOM 789 C CA . ALA A 1 110 ? -1.277 0.735 -10.021 1.00 87.50 110 ALA A CA 1
ATOM 790 C C . ALA A 1 110 ? -2.034 -0.582 -9.802 1.00 87.50 110 ALA A C 1
ATOM 792 O O . ALA A 1 110 ? -2.653 -1.095 -10.737 1.00 87.50 110 ALA A O 1
ATOM 793 N N . ILE A 1 111 ? -1.910 -1.173 -8.613 1.00 91.94 111 ILE A N 1
ATOM 794 C CA . ILE A 1 111 ? -2.477 -2.486 -8.280 1.00 91.94 111 ILE A CA 1
ATOM 795 C C . ILE A 1 111 ? -3.116 -2.411 -6.885 1.00 91.94 111 ILE A C 1
ATOM 797 O O . ILE A 1 111 ? -2.486 -1.909 -5.951 1.00 91.94 111 ILE A O 1
ATOM 801 N N . PRO A 1 112 ? -4.350 -2.909 -6.700 1.00 95.62 112 PRO A N 1
ATOM 802 C CA . PRO A 1 112 ? -4.945 -3.038 -5.378 1.00 95.62 112 PRO A CA 1
ATOM 803 C C . PRO A 1 112 ? -4.332 -4.231 -4.635 1.00 95.62 112 PRO A C 1
ATOM 805 O O . PRO A 1 112 ? -4.253 -5.333 -5.174 1.00 95.62 112 PRO A O 1
ATOM 808 N N . GLU A 1 113 ? -3.940 -4.049 -3.377 1.00 96.56 113 GLU A N 1
ATOM 809 C CA . GLU A 1 113 ? -3.280 -5.089 -2.581 1.00 96.56 113 GLU A CA 1
ATOM 810 C C . GLU A 1 113 ? -3.839 -5.192 -1.157 1.00 96.56 113 GLU A C 1
ATOM 812 O O . GLU A 1 113 ? -4.202 -4.197 -0.522 1.00 96.56 113 GLU A O 1
ATOM 817 N N . ALA A 1 114 ? -3.874 -6.416 -0.626 1.00 97.88 114 ALA A N 1
ATOM 818 C CA . ALA A 1 114 ? -4.115 -6.690 0.784 1.00 97.88 114 ALA A CA 1
ATOM 819 C C . ALA A 1 114 ? -2.781 -6.954 1.494 1.00 97.88 114 ALA A C 1
ATOM 821 O O . ALA A 1 114 ? -2.152 -7.996 1.307 1.00 97.88 114 ALA A O 1
ATOM 822 N N . VAL A 1 115 ? -2.352 -6.013 2.334 1.00 97.69 115 VAL A N 1
ATOM 823 C CA . VAL A 1 115 ? -1.094 -6.088 3.084 1.00 97.69 115 VAL A CA 1
ATOM 824 C C . VAL A 1 115 ? -1.372 -6.570 4.503 1.00 97.69 115 VAL A C 1
ATOM 826 O O . VAL A 1 115 ? -1.901 -5.835 5.338 1.00 97.69 115 VAL A O 1
ATOM 829 N N . ARG A 1 116 ? -1.012 -7.820 4.788 1.00 97.75 116 ARG A N 1
ATOM 830 C CA . ARG A 1 116 ? -1.110 -8.436 6.115 1.00 97.75 116 ARG A CA 1
ATOM 831 C C . ARG A 1 116 ? 0.077 -7.976 6.961 1.00 97.75 116 ARG A C 1
ATOM 833 O O . ARG A 1 116 ? 1.229 -8.219 6.597 1.00 97.75 116 ARG A O 1
ATOM 840 N N . LEU A 1 117 ? -0.199 -7.331 8.093 1.00 95.69 117 LEU A N 1
ATOM 841 C CA . LEU A 1 117 ? 0.800 -6.747 8.997 1.00 95.69 117 LEU A CA 1
ATOM 842 C C . LEU A 1 117 ? 1.380 -7.802 9.959 1.00 95.69 117 LEU A C 1
ATOM 844 O O . LEU A 1 117 ? 1.311 -7.679 11.180 1.00 95.69 117 LEU A O 1
ATOM 848 N N . THR A 1 118 ? 1.912 -8.882 9.388 1.00 93.38 118 THR A N 1
ATOM 849 C CA . THR A 1 118 ? 2.664 -9.929 10.096 1.00 93.38 118 THR A CA 1
ATOM 850 C C . THR A 1 118 ? 4.159 -9.591 10.173 1.00 93.38 118 THR A C 1
ATOM 852 O O . THR A 1 118 ? 4.598 -8.577 9.635 1.00 93.38 118 THR A O 1
ATOM 855 N N . ASP A 1 119 ? 4.951 -10.443 10.828 1.00 91.56 119 ASP A N 1
ATOM 856 C CA . ASP A 1 119 ? 6.418 -10.387 10.803 1.00 91.56 119 ASP A CA 1
ATOM 857 C C . ASP A 1 119 ? 6.974 -11.699 10.200 1.00 91.56 119 ASP A C 1
ATOM 859 O O . ASP A 1 119 ? 6.857 -12.749 10.845 1.00 91.56 119 ASP A O 1
ATOM 863 N N . PRO A 1 120 ? 7.502 -11.695 8.957 1.00 91.31 120 PRO A N 1
ATOM 864 C CA . PRO A 1 120 ? 7.506 -10.577 8.007 1.00 91.31 120 PRO A CA 1
ATOM 865 C C . PRO A 1 120 ? 6.091 -10.253 7.481 1.00 91.31 120 PRO A C 1
ATOM 867 O O . PRO A 1 120 ? 5.198 -11.110 7.545 1.00 91.31 120 PRO A O 1
ATOM 870 N N . PRO A 1 121 ? 5.856 -9.044 6.942 1.00 94.25 121 PRO A N 1
ATOM 871 C CA . PRO A 1 121 ? 4.576 -8.695 6.336 1.00 94.25 121 PRO A CA 1
ATOM 872 C C . PRO A 1 121 ? 4.366 -9.453 5.019 1.00 94.25 121 PRO A C 1
ATOM 874 O O . PRO A 1 121 ? 5.323 -9.846 4.350 1.00 94.25 121 PRO A O 1
ATOM 877 N N . VAL A 1 122 ? 3.104 -9.654 4.636 1.00 94.38 122 VAL A N 1
ATOM 878 C CA . VAL A 1 122 ? 2.732 -10.386 3.413 1.00 94.38 122 VAL A CA 1
ATOM 879 C C . VAL A 1 122 ? 1.741 -9.562 2.603 1.00 94.38 122 VAL A C 1
ATOM 881 O O . VAL A 1 122 ? 0.642 -9.286 3.079 1.00 94.38 122 VAL A O 1
ATOM 884 N N . ALA A 1 123 ? 2.116 -9.203 1.378 1.00 94.81 123 ALA A N 1
ATOM 885 C CA . ALA A 1 123 ? 1.224 -8.580 0.406 1.00 94.81 123 ALA A CA 1
ATOM 886 C C . ALA A 1 123 ? 0.567 -9.636 -0.491 1.00 94.81 123 ALA A C 1
ATOM 888 O O . ALA A 1 123 ? 1.194 -10.633 -0.858 1.00 94.81 123 ALA A O 1
ATOM 889 N N . GLU A 1 124 ? -0.695 -9.410 -0.837 1.00 95.75 124 GLU A N 1
ATOM 890 C CA . GLU A 1 124 ? -1.455 -10.227 -1.776 1.00 95.75 124 GLU A CA 1
ATOM 891 C C . GLU A 1 124 ? -2.180 -9.327 -2.781 1.00 95.75 124 GLU A C 1
ATOM 893 O O . GLU A 1 124 ? -3.015 -8.504 -2.402 1.00 95.75 124 GLU A O 1
ATOM 898 N N . SER A 1 125 ? -1.849 -9.507 -4.057 1.00 94.69 125 SER A N 1
ATOM 899 C CA . SER A 1 125 ? -2.368 -8.758 -5.205 1.00 94.69 125 SER A CA 1
ATOM 900 C C . SER A 1 125 ? -3.228 -9.689 -6.082 1.00 94.69 125 SER A C 1
ATOM 902 O O . SER A 1 125 ? -2.978 -10.901 -6.099 1.00 94.69 125 SER A O 1
ATOM 904 N N . PRO A 1 126 ? -4.238 -9.181 -6.812 1.00 94.12 126 PRO A N 1
ATOM 905 C CA . PRO A 1 126 ? -5.014 -9.988 -7.749 1.00 94.12 126 PRO A CA 1
ATOM 906 C C . PRO A 1 126 ? -4.169 -10.426 -8.952 1.00 94.12 126 PRO A C 1
ATOM 908 O O . PRO A 1 126 ? -3.238 -9.731 -9.357 1.00 94.12 126 PRO A O 1
ATOM 911 N N . GLY A 1 127 ? -4.516 -11.565 -9.554 1.00 90.88 127 GLY A N 1
ATOM 912 C CA . GLY A 1 127 ? -3.949 -11.983 -10.831 1.00 90.88 127 GLY A CA 1
ATOM 913 C C . GLY A 1 127 ? -4.466 -11.157 -12.014 1.00 90.88 127 GLY A C 1
ATOM 914 O O . GLY A 1 127 ? -5.545 -10.566 -11.975 1.00 90.88 127 GLY A O 1
ATOM 915 N N . ASP A 1 128 ? -3.713 -11.162 -13.112 1.00 87.69 128 ASP A N 1
ATOM 916 C CA . ASP A 1 128 ? -4.062 -10.410 -14.319 1.00 87.69 128 ASP A CA 1
ATOM 917 C C . ASP A 1 128 ? -5.239 -11.011 -15.115 1.00 87.69 128 ASP A C 1
ATOM 919 O O . ASP A 1 128 ? -5.553 -12.208 -15.072 1.00 87.69 128 ASP A O 1
ATOM 923 N N . GLY A 1 129 ? -5.856 -10.168 -15.947 1.00 90.81 129 GLY A N 1
ATOM 924 C CA . GLY A 1 129 ? -6.790 -10.591 -16.991 1.00 90.81 129 GLY A CA 1
ATOM 925 C C . GLY A 1 129 ? -8.058 -11.246 -16.441 1.00 90.81 129 GLY A C 1
ATOM 926 O O . GLY A 1 129 ? -8.813 -10.630 -15.695 1.00 90.81 129 GLY A O 1
ATOM 927 N N . SER A 1 130 ? -8.331 -12.493 -16.837 1.00 86.81 130 SER A N 1
ATOM 928 C CA . SER A 1 130 ? -9.567 -13.196 -16.456 1.00 86.81 130 SER A CA 1
ATOM 929 C C . SER A 1 130 ? -9.639 -13.603 -14.981 1.00 86.81 130 SER A C 1
ATOM 931 O O . SER A 1 130 ? -10.706 -14.018 -14.535 1.00 86.81 130 SER A O 1
ATOM 933 N N . LEU A 1 131 ? -8.527 -13.532 -14.239 1.00 88.75 131 LEU A N 1
ATOM 934 C CA . LEU A 1 131 ? -8.496 -13.835 -12.804 1.00 88.75 131 LEU A CA 1
ATOM 935 C C . LEU A 1 131 ? -8.763 -12.604 -11.930 1.00 88.75 131 LEU A C 1
ATOM 937 O O . LEU A 1 131 ? -9.175 -12.773 -10.788 1.00 88.75 131 LEU A O 1
ATOM 941 N N . TYR A 1 132 ? -8.621 -11.394 -12.480 1.00 89.06 132 TYR A N 1
ATOM 942 C CA . TYR A 1 132 ? -8.666 -10.145 -11.718 1.00 89.06 132 TYR A CA 1
ATOM 943 C C . TYR A 1 132 ? -9.948 -9.993 -10.891 1.00 89.06 132 TYR A C 1
ATOM 945 O O . TYR A 1 132 ? -9.878 -9.863 -9.675 1.00 89.06 132 TYR A O 1
ATOM 953 N N . GLY A 1 133 ? -11.127 -10.077 -11.521 1.00 93.56 133 GLY A N 1
ATOM 954 C CA . GLY A 1 133 ? -12.419 -9.975 -10.822 1.00 93.56 133 GLY A CA 1
ATOM 955 C C . GLY A 1 133 ? -12.593 -11.019 -9.704 1.00 93.56 133 GLY A C 1
ATOM 956 O O . GLY A 1 133 ? -12.766 -10.627 -8.552 1.00 93.56 133 GLY A O 1
ATOM 957 N N . PRO A 1 134 ? -12.472 -12.329 -10.003 1.00 96.69 134 PRO A N 1
ATOM 958 C CA . PRO A 1 134 ? -12.522 -13.387 -8.991 1.00 96.69 134 PRO A CA 1
ATOM 959 C C . PRO A 1 134 ? -11.497 -13.241 -7.856 1.00 96.69 134 PRO A C 1
ATOM 961 O O . PRO A 1 134 ? -11.780 -13.631 -6.724 1.00 96.69 134 PRO A O 1
ATOM 964 N N . ASP A 1 135 ? -10.313 -12.687 -8.128 1.00 96.81 135 ASP A N 1
ATOM 965 C CA . ASP A 1 135 ? -9.325 -12.408 -7.088 1.00 96.81 135 ASP A CA 1
ATOM 966 C C . ASP A 1 135 ? -9.685 -11.177 -6.248 1.00 96.81 135 ASP A C 1
ATOM 968 O O . ASP A 1 135 ? -9.496 -11.226 -5.035 1.00 96.81 135 ASP A O 1
ATOM 972 N N . ILE A 1 136 ? -10.273 -10.119 -6.822 1.00 96.81 136 ILE A N 1
ATOM 973 C CA . ILE A 1 136 ? -10.827 -9.006 -6.030 1.00 96.81 136 ILE A CA 1
ATOM 974 C C . ILE A 1 136 ? -11.909 -9.517 -5.071 1.00 96.81 136 ILE A C 1
ATOM 976 O O . ILE A 1 136 ? -11.840 -9.225 -3.877 1.00 96.81 136 ILE A O 1
ATOM 980 N N . GLU A 1 137 ? -12.839 -10.347 -5.555 1.00 96.62 137 GLU A N 1
ATOM 981 C CA . GLU A 1 137 ? -13.898 -10.959 -4.734 1.00 96.62 137 GLU A CA 1
ATOM 982 C C . GLU A 1 137 ? -13.351 -11.812 -3.572 1.00 96.62 137 GLU A C 1
ATOM 984 O O . GLU A 1 137 ? -13.972 -11.921 -2.513 1.00 96.62 137 GLU A O 1
ATOM 989 N N . ARG A 1 138 ? -12.179 -12.427 -3.774 1.00 97.50 138 ARG A N 1
ATOM 990 C CA . ARG A 1 138 ? -11.522 -13.351 -2.838 1.00 97.50 138 ARG A CA 1
ATOM 991 C C . ARG A 1 138 ? -10.595 -12.654 -1.839 1.00 97.50 138 ARG A C 1
ATOM 993 O O . ARG A 1 138 ? -10.465 -13.125 -0.709 1.00 97.50 138 ARG A O 1
ATOM 1000 N N . ILE A 1 139 ? -9.901 -11.599 -2.267 1.00 97.31 139 ILE A N 1
ATOM 1001 C CA . ILE A 1 139 ? -8.880 -10.884 -1.485 1.00 97.31 139 ILE A CA 1
ATOM 1002 C C . ILE A 1 139 ? -9.521 -9.762 -0.657 1.00 97.31 139 ILE A C 1
ATOM 1004 O O . ILE A 1 139 ? -9.162 -9.576 0.509 1.00 97.31 139 ILE A O 1
ATOM 1008 N N . PHE A 1 140 ? -10.467 -9.018 -1.238 1.00 96.69 140 PHE A N 1
ATOM 1009 C CA . PHE A 1 140 ? -11.067 -7.838 -0.619 1.00 96.69 140 PHE A CA 1
ATOM 1010 C C . PHE A 1 140 ? -12.423 -8.183 0.009 1.00 96.69 140 PHE A C 1
ATOM 1012 O O . PHE A 1 140 ? -13.243 -8.849 -0.626 1.00 96.69 140 PHE A O 1
ATOM 1019 N N . PRO A 1 141 ? -12.707 -7.721 1.241 1.00 96.06 141 PRO A N 1
ATOM 1020 C CA . PRO A 1 141 ? -14.024 -7.899 1.838 1.00 96.06 141 PRO A CA 1
ATOM 1021 C C . PRO A 1 141 ? -15.064 -7.143 1.005 1.00 96.06 141 PRO A C 1
ATOM 1023 O O . PRO A 1 141 ? -14.771 -6.055 0.518 1.00 96.06 141 PRO A O 1
ATOM 1026 N N . GLU A 1 142 ? -16.273 -7.698 0.885 1.00 95.50 142 GLU A N 1
ATOM 1027 C CA . GLU A 1 142 ? -17.355 -7.230 -0.004 1.00 95.50 142 GLU A CA 1
ATOM 1028 C C . GLU A 1 142 ? -17.518 -5.703 -0.023 1.00 95.50 142 GLU A C 1
ATOM 1030 O O . GLU A 1 142 ? -17.517 -5.092 -1.087 1.00 95.50 142 GLU A O 1
ATOM 1035 N N . ARG A 1 143 ? -17.523 -5.068 1.159 1.00 94.25 143 ARG A N 1
ATOM 1036 C CA . ARG A 1 143 ? -17.630 -3.608 1.300 1.00 94.25 143 ARG A CA 1
ATOM 1037 C C . ARG A 1 143 ? -16.581 -2.823 0.488 1.00 94.25 143 ARG A C 1
ATOM 1039 O O . ARG A 1 143 ? -16.900 -1.752 -0.013 1.00 94.25 143 ARG A O 1
ATOM 1046 N N . LEU A 1 144 ? -15.343 -3.324 0.378 1.00 94.69 144 LEU A N 1
ATOM 1047 C CA . LEU A 1 144 ? -14.187 -2.659 -0.250 1.00 94.69 144 LEU A CA 1
ATOM 1048 C C . LEU A 1 144 ? -14.043 -2.950 -1.748 1.00 94.69 144 LEU A C 1
ATOM 1050 O O . LEU A 1 144 ? -13.206 -2.315 -2.388 1.00 94.69 144 LEU A O 1
ATOM 1054 N N . GLN A 1 145 ? -14.822 -3.878 -2.308 1.00 94.69 145 GLN A N 1
ATOM 1055 C CA . GLN A 1 145 ? -14.639 -4.329 -3.691 1.00 94.69 145 GLN A CA 1
ATOM 1056 C C . GLN A 1 145 ? -14.915 -3.211 -4.707 1.00 94.69 145 GLN A C 1
ATOM 1058 O O . GLN A 1 145 ? -14.135 -3.052 -5.640 1.00 94.69 145 GLN A O 1
ATOM 1063 N N . ASP A 1 146 ? -15.925 -2.363 -4.484 1.00 92.88 146 ASP A N 1
ATOM 1064 C CA . ASP A 1 146 ? -16.181 -1.195 -5.344 1.00 92.88 146 ASP A CA 1
ATOM 1065 C C . ASP A 1 146 ? -15.044 -0.153 -5.260 1.00 92.88 146 ASP A C 1
ATOM 1067 O O . ASP A 1 146 ? -14.575 0.353 -6.280 1.00 92.88 146 ASP A O 1
ATOM 1071 N N . ALA A 1 147 ? -14.518 0.106 -4.055 1.00 91.50 147 ALA A N 1
ATOM 1072 C CA . ALA A 1 147 ? -13.482 1.120 -3.803 1.00 91.50 147 ALA A CA 1
ATOM 1073 C C . ALA A 1 147 ? -12.116 0.811 -4.455 1.00 91.50 147 ALA A C 1
ATOM 1075 O O . ALA A 1 147 ? -11.268 1.705 -4.591 1.00 91.50 147 ALA A O 1
ATOM 1076 N N . VAL A 1 148 ? -11.903 -0.444 -4.867 1.00 91.62 148 VAL A N 1
ATOM 1077 C CA . VAL A 1 148 ? -10.781 -0.856 -5.721 1.00 91.62 148 VAL A CA 1
ATOM 1078 C C . VAL A 1 148 ? -10.878 -0.205 -7.105 1.00 91.62 148 VAL A C 1
ATOM 1080 O O . VAL A 1 148 ? -9.872 0.271 -7.627 1.00 91.62 148 VAL A O 1
ATOM 1083 N N . PHE A 1 149 ? -12.075 -0.145 -7.691 1.00 90.12 149 PHE A N 1
ATOM 1084 C CA . PHE A 1 149 ? -12.290 0.355 -9.054 1.00 90.12 149 PHE A CA 1
ATOM 1085 C C . PHE A 1 149 ? -12.383 1.884 -9.144 1.00 90.12 149 PHE A C 1
ATOM 1087 O O . PHE A 1 149 ? -12.227 2.432 -10.233 1.00 90.12 149 PHE A O 1
ATOM 1094 N N . ASP A 1 150 ? -12.563 2.578 -8.015 1.00 86.94 150 ASP A N 1
ATOM 1095 C CA . ASP A 1 150 ? -12.601 4.047 -7.952 1.00 86.94 150 ASP A CA 1
ATOM 1096 C C . ASP A 1 150 ? -11.273 4.722 -8.355 1.00 86.94 150 ASP A C 1
ATOM 1098 O O . ASP A 1 150 ? -11.269 5.913 -8.657 1.00 86.94 150 ASP A O 1
ATOM 1102 N N . GLY A 1 151 ? -10.138 4.006 -8.325 1.00 72.38 151 GLY A N 1
ATOM 1103 C CA . GLY A 1 151 ? -8.823 4.457 -8.824 1.00 72.38 151 GLY A CA 1
ATOM 1104 C C . GLY A 1 151 ? -8.147 5.639 -8.102 1.00 72.38 151 GLY A C 1
ATOM 1105 O O . GLY A 1 151 ? -6.950 5.852 -8.271 1.00 72.38 151 GLY A O 1
ATOM 1106 N N . GLY A 1 152 ? -8.875 6.395 -7.274 1.00 81.12 152 GLY A N 1
ATOM 1107 C CA . GLY A 1 152 ? -8.375 7.624 -6.651 1.00 81.12 152 GLY A CA 1
ATOM 1108 C C . GLY A 1 152 ? -8.207 8.774 -7.653 1.00 81.12 152 GLY A C 1
ATOM 1109 O O . GLY A 1 152 ? -8.807 8.772 -8.724 1.00 81.12 152 GLY A O 1
ATOM 1110 N N . ASP A 1 153 ? -7.396 9.770 -7.292 1.00 88.38 153 ASP A N 1
ATOM 1111 C CA . ASP A 1 153 ? -6.927 10.800 -8.225 1.00 88.38 153 ASP A CA 1
ATOM 1112 C C . ASP A 1 153 ? -5.555 10.365 -8.792 1.00 88.38 153 ASP A C 1
ATOM 1114 O O . ASP A 1 153 ? -4.586 10.282 -8.024 1.00 88.38 153 ASP A O 1
ATOM 1118 N N . PRO A 1 154 ? -5.449 10.064 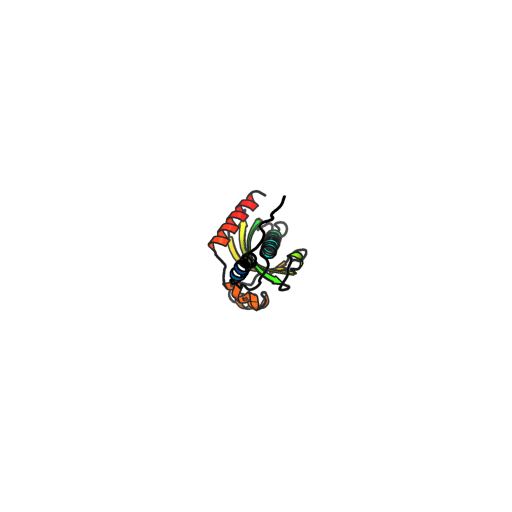-10.104 1.00 88.75 154 PRO A N 1
ATOM 1119 C CA . PRO A 1 154 ? -4.195 9.653 -10.732 1.00 88.75 154 PRO A CA 1
ATOM 1120 C C . PRO A 1 154 ? -3.062 10.674 -10.589 1.00 88.75 154 PRO A C 1
ATOM 1122 O O . PRO A 1 154 ? -1.917 10.275 -10.375 1.00 88.75 154 PRO A O 1
ATOM 1125 N N . ASP A 1 155 ? -3.362 11.975 -10.667 1.00 92.06 155 ASP A N 1
ATOM 1126 C CA . ASP A 1 155 ? -2.352 13.038 -10.613 1.00 92.06 155 ASP A CA 1
ATOM 1127 C C . ASP A 1 155 ? -1.824 13.211 -9.174 1.00 92.06 155 ASP A C 1
ATOM 1129 O O . ASP A 1 155 ? -0.635 13.478 -8.963 1.00 92.06 155 ASP A O 1
ATOM 1133 N N . GLU A 1 156 ? -2.677 12.997 -8.161 1.00 90.69 156 GLU A N 1
ATOM 1134 C CA . GLU A 1 156 ? -2.275 12.946 -6.745 1.00 90.69 156 GLU A CA 1
ATOM 1135 C C . GLU A 1 156 ? -1.330 11.762 -6.470 1.00 90.69 156 GLU A C 1
ATOM 1137 O O . GLU A 1 156 ? -0.314 11.915 -5.781 1.00 90.69 156 GLU A O 1
ATOM 1142 N N . MET A 1 157 ? -1.647 10.583 -7.015 1.00 92.81 157 MET A N 1
ATOM 1143 C CA . MET A 1 157 ? -0.867 9.359 -6.805 1.00 92.81 157 MET A CA 1
ATOM 1144 C C . MET A 1 157 ? 0.474 9.376 -7.549 1.00 92.81 157 MET A C 1
ATOM 1146 O O . MET A 1 157 ? 1.500 9.064 -6.942 1.00 92.81 157 MET A O 1
ATOM 1150 N N . ASP A 1 158 ? 0.499 9.822 -8.807 1.00 92.44 158 ASP A N 1
ATOM 1151 C CA . ASP A 1 158 ? 1.728 10.064 -9.578 1.00 92.44 158 ASP A CA 1
ATOM 1152 C C . ASP A 1 158 ? 2.647 11.085 -8.882 1.00 92.44 158 ASP A C 1
ATOM 1154 O O . ASP A 1 158 ? 3.846 10.839 -8.714 1.00 92.44 158 ASP A O 1
ATOM 1158 N N . THR A 1 159 ? 2.089 12.197 -8.387 1.00 94.69 159 THR A N 1
ATOM 1159 C CA . THR A 1 159 ? 2.860 13.205 -7.643 1.00 94.69 159 THR A CA 1
ATOM 1160 C C . THR A 1 159 ? 3.528 12.586 -6.411 1.00 94.69 159 THR A C 1
ATOM 1162 O O . THR A 1 159 ? 4.741 12.727 -6.231 1.00 94.69 159 THR A O 1
ATOM 1165 N N . ARG A 1 160 ? 2.777 11.825 -5.601 1.00 94.44 160 ARG A N 1
ATOM 1166 C CA . ARG A 1 160 ? 3.322 11.120 -4.427 1.00 94.44 160 ARG A CA 1
ATOM 1167 C C . ARG A 1 160 ? 4.375 10.075 -4.792 1.00 94.44 160 ARG A C 1
ATOM 1169 O O . ARG A 1 160 ? 5.366 9.936 -4.073 1.00 94.44 160 ARG A O 1
ATOM 1176 N N . LEU A 1 161 ? 4.186 9.343 -5.889 1.00 94.56 161 LEU A N 1
ATOM 1177 C CA . LEU A 1 161 ? 5.141 8.333 -6.346 1.00 94.56 161 LEU A CA 1
ATOM 1178 C C . LEU A 1 161 ? 6.469 8.988 -6.748 1.00 94.56 161 LEU A C 1
ATOM 1180 O O . LEU A 1 161 ? 7.531 8.559 -6.293 1.00 94.56 161 LEU A O 1
ATOM 1184 N N . ARG A 1 162 ? 6.427 10.090 -7.506 1.00 94.25 162 ARG A N 1
ATOM 1185 C CA . ARG A 1 162 ? 7.622 10.875 -7.868 1.00 94.25 162 ARG A CA 1
ATOM 1186 C C . ARG A 1 162 ? 8.353 11.423 -6.643 1.00 94.25 162 ARG A C 1
ATOM 1188 O O . ARG A 1 162 ? 9.584 11.357 -6.592 1.00 94.25 162 ARG A O 1
ATOM 1195 N N . GLU A 1 163 ? 7.623 11.924 -5.647 1.00 95.38 163 GLU A N 1
ATOM 1196 C CA . GLU A 1 163 ? 8.202 12.362 -4.370 1.00 95.38 163 GLU A CA 1
ATOM 1197 C C . GLU A 1 163 ? 8.912 11.208 -3.645 1.00 95.38 163 GLU A C 1
ATOM 1199 O O . GLU A 1 163 ? 10.070 11.362 -3.241 1.00 95.38 163 GLU A O 1
ATOM 1204 N N . ARG A 1 164 ? 8.282 10.027 -3.557 1.00 95.00 164 ARG A N 1
ATOM 1205 C CA . ARG A 1 164 ? 8.872 8.845 -2.909 1.00 95.00 164 ARG A CA 1
ATOM 1206 C C . ARG A 1 164 ? 10.092 8.303 -3.658 1.00 95.00 164 ARG A C 1
ATOM 1208 O O . ARG A 1 164 ? 11.095 7.979 -3.024 1.00 95.00 164 ARG A O 1
ATOM 1215 N N . ILE A 1 165 ? 10.071 8.275 -4.993 1.00 93.25 165 ILE A N 1
ATOM 1216 C CA . ILE A 1 165 ? 11.244 7.950 -5.828 1.00 93.25 165 ILE A CA 1
ATOM 1217 C C . ILE A 1 165 ? 12.398 8.920 -5.529 1.00 93.25 165 ILE A C 1
ATOM 1219 O O . ILE A 1 165 ? 13.547 8.505 -5.357 1.00 93.25 165 ILE A O 1
ATOM 1223 N N . ALA A 1 166 ? 12.103 10.221 -5.440 1.00 93.94 166 ALA A N 1
ATOM 1224 C CA . ALA A 1 166 ? 13.099 11.249 -5.157 1.00 93.94 166 ALA A CA 1
ATOM 1225 C C . ALA A 1 166 ? 13.642 11.196 -3.718 1.00 93.94 166 ALA A C 1
ATOM 1227 O O . ALA A 1 166 ? 14.743 11.694 -3.482 1.00 93.94 166 ALA A O 1
ATOM 1228 N N . GLU A 1 167 ? 12.901 10.627 -2.765 1.00 93.12 167 GLU A N 1
ATOM 1229 C CA . GLU A 1 167 ? 13.358 10.311 -1.407 1.00 93.12 167 GLU A CA 1
ATOM 1230 C C . GLU A 1 167 ? 14.269 9.072 -1.408 1.00 93.12 167 GLU A C 1
ATOM 1232 O O . GLU A 1 167 ? 15.423 9.159 -0.988 1.00 93.12 167 GLU A O 1
ATOM 1237 N N . ARG A 1 168 ? 13.794 7.948 -1.966 1.00 90.25 168 ARG A N 1
ATOM 1238 C CA . ARG A 1 168 ? 14.488 6.644 -1.993 1.00 90.25 168 ARG A CA 1
ATOM 1239 C C . ARG A 1 168 ? 15.825 6.665 -2.741 1.00 90.25 168 ARG A C 1
ATOM 1241 O O . ARG A 1 168 ? 16.716 5.888 -2.421 1.00 90.25 168 ARG A O 1
ATOM 1248 N N . ARG A 1 169 ? 16.009 7.586 -3.695 1.00 89.69 169 ARG A N 1
ATOM 1249 C CA . ARG A 1 169 ? 17.302 7.823 -4.369 1.00 89.69 169 ARG A CA 1
ATOM 1250 C C . ARG A 1 169 ? 18.350 8.553 -3.513 1.00 89.69 169 ARG A C 1
ATOM 1252 O O . ARG A 1 169 ? 19.505 8.614 -3.925 1.00 89.69 169 ARG A O 1
ATOM 1259 N N . ARG A 1 170 ? 17.979 9.139 -2.365 1.00 91.25 170 ARG A N 1
ATOM 1260 C CA . ARG A 1 170 ? 18.907 9.836 -1.442 1.00 91.25 170 ARG A CA 1
ATOM 1261 C C . ARG A 1 170 ? 19.391 8.956 -0.287 1.00 91.25 170 ARG A C 1
ATOM 1263 O O . ARG A 1 170 ? 20.326 9.358 0.403 1.00 91.25 170 ARG A O 1
ATOM 1270 N N . THR A 1 171 ? 18.726 7.824 -0.067 1.00 83.75 171 THR A N 1
ATOM 1271 C CA . THR A 1 171 ? 19.041 6.805 0.947 1.00 83.75 171 THR A CA 1
ATOM 1272 C C . THR A 1 171 ? 19.849 5.672 0.340 1.00 83.75 171 THR A C 1
ATOM 1274 O O . THR A 1 171 ? 20.840 5.264 0.970 1.00 83.75 171 THR A O 1
#

Secondary structure (DSSP, 8-state):
------------------SSSTTTTHHHHTT---S----HHHHHHHHHHHHHHHHHHS-TTT-TTS-EEEEEEEEEEEESTT-SSGGG-SEEEEEEEEEEESSSS--EEEEEEEEE--SS-EEE-PPSGGGHHHHHHHHS-HHHHHHHHT---HHHHHHHHHHHHHHHTT-

Sequence (171 aa):
MVVRGRRWWAAGAAAVVVAGVAVVAVALASRGGGVDDLPPAVRAQLAISARDALEGGADPVQRPDVGRQACAVRVLGADPEGITSADQARTVYVDAWCAWIDTEVQTESAIPEAVRLTDPPVAESPGDGSLYGPDIERIFPERLQDAVFDGGDPDEMDTRLRERIAERRRT

pLDDT: mean 80.96, std 19.66, range [37.56, 98.38]

Foldseek 3Di:
DDDDDDDDDDDDDDDDDDPPDPPVVVVVVPPPPQLAPADPVLQVVLQVLQQCLVQVVPDCVVVVPFAGKFKGKGFRAFPPGPDNHNVNGQKTWIQIWMWGPPDPDTDTDGWIWIWGNDVNIDIDTFDDDPGRLVRLPVGPDPSSSVVSVVSPDPVVRVVVRVVRNVVVVVD

Organism: NCBI:txid1287878